Protein AF-F4CW03-F1 (afdb_monomer_lite)

pLDDT: mean 84.78, std 11.84, range [46.31, 97.56]

Secondary structure (DSSP, 8-state):
----TTSPPS-------SS---HHHHTTSTTS-------PPP-----SSHHHHHHHHHHHHHTTPPP-------

Sequence (74 aa):
MELDTNDPPEGHYEIRIIGRLSDRARAAFPGMEVREVPAETIISGDLADDGGVQDVLRLIQSLGLQVVSVRRAG

Organism: Pseudonocardia dioxanivorans (strain ATCC 55486 / DSM 44775 / JCM 13855 / CB1190) (NCBI:txid675635)

Foldseek 3Di:
DDDPPPDDDPDDDDDDDPDDDDPVRVVVDPPDDDDDDDPDDDDDDDAPDVVSVVVVVVVCVVVVHDDPDDDDDD

Radius of gyration: 19.42 Å; chains: 1; bounding box: 39×38×48 Å

Structure (mmCIF, N/CA/C/O backbone):
data_AF-F4CW03-F1
#
_entry.id   AF-F4CW03-F1
#
loop_
_atom_site.group_PDB
_atom_site.id
_atom_site.type_symbol
_atom_site.label_atom_id
_atom_site.label_alt_id
_atom_site.label_comp_id
_atom_site.label_asym_id
_atom_site.label_entity_id
_atom_site.label_seq_id
_atom_site.pdbx_PDB_ins_code
_atom_site.Cartn_x
_atom_site.Cartn_y
_atom_site.Cartn_z
_atom_site.occupancy
_atom_site.B_iso_or_equiv
_atom_site.auth_seq_id
_atom_site.auth_comp_id
_atom_site.auth_asym_id
_atom_site.auth_atom_id
_atom_site.pdbx_PDB_model_num
ATOM 1 N N . MET A 1 1 ? 26.557 24.182 -27.550 1.00 46.31 1 MET A N 1
ATOM 2 C CA . MET A 1 1 ? 25.849 22.894 -27.608 1.00 46.31 1 MET A CA 1
ATOM 3 C C . MET A 1 1 ? 24.712 23.030 -26.618 1.00 46.31 1 MET A C 1
ATOM 5 O O . MET A 1 1 ? 24.965 22.984 -25.422 1.00 46.31 1 MET A O 1
ATOM 9 N N . GLU A 1 2 ? 23.536 23.416 -27.110 1.00 52.28 2 GLU A N 1
ATOM 10 C CA . GLU A 1 2 ? 22.302 23.423 -26.318 1.00 52.28 2 GLU A CA 1
ATOM 11 C C . GLU A 1 2 ? 22.036 21.974 -25.907 1.00 52.28 2 GLU A C 1
ATOM 13 O O . GLU A 1 2 ? 22.023 21.090 -26.760 1.00 52.28 2 GLU A O 1
ATOM 18 N N . LEU A 1 3 ? 21.947 21.716 -24.605 1.00 56.19 3 LEU A N 1
ATOM 19 C CA . LEU A 1 3 ? 21.433 20.450 -24.105 1.00 56.19 3 LEU A CA 1
ATOM 20 C C . LEU A 1 3 ? 19.916 20.592 -24.158 1.00 56.19 3 LEU A C 1
ATOM 22 O O . LEU A 1 3 ? 19.356 21.346 -23.364 1.00 56.19 3 LEU A O 1
ATOM 26 N N . ASP A 1 4 ? 19.276 19.930 -25.120 1.00 59.28 4 ASP A N 1
ATOM 27 C CA . ASP A 1 4 ? 17.826 19.781 -25.133 1.00 59.28 4 ASP A CA 1
ATOM 28 C C . ASP A 1 4 ? 17.414 19.124 -23.807 1.00 59.28 4 ASP A C 1
ATOM 30 O O . ASP A 1 4 ? 17.638 17.938 -23.579 1.00 59.28 4 ASP A O 1
ATOM 34 N N . THR A 1 5 ? 16.845 19.904 -22.889 1.00 61.84 5 THR A N 1
ATOM 35 C CA . THR A 1 5 ? 16.511 19.503 -21.511 1.00 61.84 5 THR A CA 1
ATOM 36 C C . THR A 1 5 ? 15.324 18.534 -21.421 1.00 61.84 5 THR A C 1
ATOM 38 O O . THR A 1 5 ? 14.650 18.476 -20.395 1.00 61.84 5 THR A O 1
ATOM 41 N N . ASN A 1 6 ? 15.028 17.802 -22.497 1.00 61.69 6 ASN A N 1
ATOM 42 C CA . ASN A 1 6 ? 13.865 16.924 -22.606 1.00 61.69 6 ASN A CA 1
ATOM 43 C C . ASN A 1 6 ? 14.214 15.428 -22.565 1.00 61.69 6 ASN A C 1
ATOM 45 O O . ASN A 1 6 ? 13.335 14.601 -22.804 1.00 61.69 6 ASN A O 1
ATOM 49 N N . ASP A 1 7 ? 15.463 15.064 -22.257 1.00 63.25 7 ASP A N 1
ATOM 50 C CA . ASP A 1 7 ? 15.756 13.683 -21.879 1.00 63.25 7 ASP A CA 1
ATOM 51 C C . ASP A 1 7 ? 15.137 13.408 -20.496 1.00 63.25 7 ASP A C 1
ATOM 53 O O . ASP A 1 7 ? 15.418 14.147 -19.541 1.00 63.25 7 ASP A O 1
ATOM 57 N N . PRO A 1 8 ? 14.261 12.392 -20.355 1.00 62.16 8 PRO A N 1
ATOM 58 C CA . PRO A 1 8 ? 13.750 12.017 -19.047 1.00 62.16 8 PRO A CA 1
ATOM 59 C C . PRO A 1 8 ? 14.939 11.625 -18.161 1.00 62.16 8 PRO A C 1
ATOM 61 O O . PRO A 1 8 ? 15.861 10.966 -18.644 1.00 62.16 8 PRO A O 1
ATOM 64 N N . PRO A 1 9 ? 14.951 12.014 -16.875 1.00 61.81 9 PRO A N 1
ATOM 65 C CA . PRO A 1 9 ? 16.087 11.727 -16.014 1.00 61.81 9 PRO A CA 1
ATOM 66 C C . PRO A 1 9 ? 16.367 10.219 -15.991 1.00 61.81 9 PRO A C 1
ATOM 68 O O . PRO A 1 9 ? 15.452 9.411 -15.794 1.00 61.81 9 PRO A O 1
ATOM 71 N N . GLU A 1 10 ? 17.630 9.831 -16.180 1.00 72.69 10 GLU A N 1
ATOM 72 C CA . GLU A 1 10 ? 18.071 8.465 -15.899 1.00 72.69 10 GLU A CA 1
ATOM 73 C C . GLU A 1 10 ? 17.771 8.173 -14.421 1.00 72.69 10 GLU A C 1
ATOM 75 O O . GLU A 1 10 ? 18.287 8.836 -13.520 1.00 72.69 10 GLU A O 1
ATOM 80 N N . GLY A 1 11 ? 16.866 7.230 -14.156 1.00 75.69 11 GLY A N 1
ATOM 81 C CA . GLY A 1 11 ? 16.345 7.001 -12.814 1.00 75.69 11 GLY A CA 1
ATOM 82 C C . GLY A 1 11 ? 15.643 5.658 -12.663 1.00 75.69 11 GLY A C 1
ATOM 83 O O . GLY A 1 11 ? 15.264 5.011 -13.638 1.00 75.69 11 GLY A O 1
ATOM 84 N N . HIS A 1 12 ? 15.475 5.230 -11.413 1.00 80.00 12 HIS A N 1
ATOM 85 C CA . HIS A 1 12 ? 14.671 4.061 -11.074 1.00 80.00 12 HIS A CA 1
ATOM 86 C C . HIS A 1 12 ? 13.208 4.476 -10.930 1.00 80.00 12 HIS A C 1
ATOM 88 O O . HIS A 1 12 ? 12.876 5.320 -10.100 1.00 80.00 12 HIS A O 1
ATOM 94 N N . TYR A 1 13 ? 12.338 3.859 -11.725 1.00 81.88 13 TYR A N 1
ATOM 95 C CA . TYR A 1 13 ? 10.910 4.157 -11.745 1.00 81.88 13 TYR A CA 1
ATOM 96 C C . TYR A 1 13 ? 10.116 2.988 -11.155 1.00 81.88 13 TYR A C 1
ATOM 98 O O . TYR A 1 13 ? 10.293 1.844 -11.570 1.00 81.88 13 TYR A O 1
ATOM 106 N N . GLU A 1 14 ? 9.213 3.275 -10.214 1.00 86.94 14 GLU A N 1
ATOM 107 C CA . GLU A 1 14 ? 8.211 2.316 -9.735 1.00 86.94 14 GLU A CA 1
ATOM 108 C C . GLU A 1 14 ? 6.857 2.642 -10.380 1.00 86.94 14 GLU A C 1
ATOM 110 O O . GLU A 1 14 ? 6.325 3.739 -10.212 1.00 86.94 14 GLU A O 1
ATOM 115 N N . ILE A 1 15 ? 6.290 1.689 -11.126 1.00 86.75 15 ILE A N 1
ATOM 116 C CA . ILE A 1 15 ? 5.005 1.846 -11.818 1.00 86.75 15 ILE A CA 1
ATOM 117 C C . ILE A 1 15 ? 3.982 0.937 -11.139 1.00 86.75 15 ILE A C 1
ATOM 119 O O . ILE A 1 15 ? 4.128 -0.285 -11.137 1.00 86.75 15 ILE A O 1
ATOM 123 N N . ARG A 1 16 ? 2.928 1.529 -10.566 1.00 85.25 16 ARG A N 1
ATOM 124 C CA . ARG A 1 16 ? 1.859 0.798 -9.872 1.00 85.25 16 ARG A CA 1
ATOM 125 C C . ARG A 1 16 ? 0.587 0.799 -10.709 1.00 85.25 16 ARG A C 1
ATOM 127 O O . ARG A 1 16 ? 0.119 1.851 -11.133 1.00 85.25 16 ARG A O 1
ATOM 134 N N . ILE A 1 17 ? 0.015 -0.383 -10.908 1.00 86.38 17 ILE A N 1
ATOM 135 C CA . ILE A 1 17 ? -1.242 -0.582 -11.636 1.00 86.38 17 ILE A CA 1
ATOM 136 C C . ILE A 1 17 ? -2.255 -1.315 -10.758 1.00 86.38 17 ILE A C 1
ATOM 138 O O . ILE A 1 17 ? -1.885 -2.048 -9.840 1.00 86.38 17 ILE A O 1
ATOM 142 N N . ILE A 1 18 ? -3.541 -1.113 -11.038 1.00 83.19 18 ILE A N 1
ATOM 143 C CA . ILE A 1 18 ? -4.624 -1.800 -10.332 1.00 83.19 18 ILE A CA 1
ATOM 144 C C . ILE A 1 18 ? -4.737 -3.235 -10.855 1.00 83.19 18 ILE A C 1
ATOM 146 O O . ILE A 1 18 ? -4.784 -3.464 -12.062 1.00 83.19 18 ILE A O 1
ATOM 150 N N . GLY A 1 19 ? -4.859 -4.189 -9.933 1.00 83.75 19 GLY A N 1
ATOM 151 C CA . GLY A 1 19 ? -5.082 -5.597 -10.249 1.00 83.75 19 GLY A CA 1
ATOM 152 C C . GLY A 1 19 ? -3.804 -6.432 -10.236 1.00 83.75 19 GLY A C 1
ATOM 153 O O . GLY A 1 19 ? -2.744 -5.992 -9.800 1.00 83.75 19 GLY A O 1
ATOM 154 N N . ARG A 1 20 ? -3.934 -7.684 -10.677 1.00 88.88 20 ARG A N 1
ATOM 155 C CA . ARG A 1 20 ? -2.833 -8.651 -10.738 1.00 88.88 20 ARG A CA 1
ATOM 156 C C . ARG A 1 20 ? -2.474 -8.923 -12.187 1.00 88.88 20 ARG A C 1
ATOM 158 O O . ARG A 1 20 ? -3.358 -9.019 -13.039 1.00 88.88 20 ARG A O 1
ATOM 165 N N . LEU A 1 21 ? -1.183 -9.077 -12.456 1.00 91.44 21 LEU A N 1
ATOM 166 C CA . LEU A 1 21 ? -0.703 -9.465 -13.775 1.00 91.44 21 LEU A CA 1
ATOM 167 C C . LEU A 1 21 ? -0.609 -10.985 -13.871 1.00 91.44 21 LEU A C 1
ATOM 169 O O . LEU A 1 21 ? 0.034 -11.624 -13.039 1.00 91.44 21 LEU A O 1
ATOM 173 N N . SER A 1 22 ? -1.211 -11.546 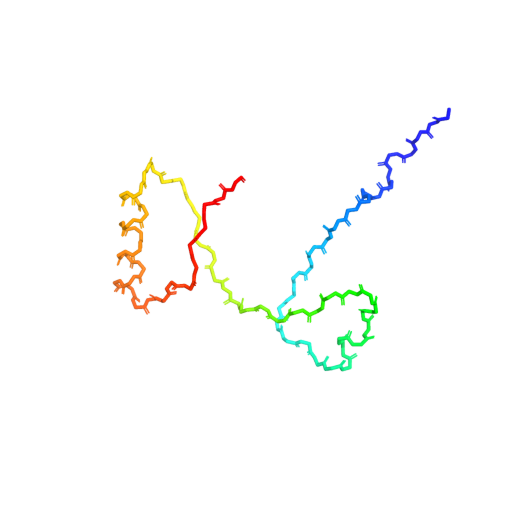-14.921 1.00 92.44 22 SER A N 1
ATOM 174 C CA . SER A 1 22 ? -0.978 -12.938 -15.311 1.00 92.44 22 SER A CA 1
ATOM 175 C C . SER A 1 22 ? 0.480 -13.149 -15.721 1.00 92.44 22 SER A C 1
ATOM 177 O O . SER A 1 22 ? 1.159 -12.203 -16.127 1.00 92.44 22 SER A O 1
ATOM 179 N N . ASP A 1 23 ? 0.949 -14.396 -15.709 1.00 93.44 23 ASP A N 1
ATOM 180 C CA . ASP A 1 23 ? 2.323 -14.731 -16.114 1.00 93.44 23 ASP A CA 1
ATOM 181 C C . ASP A 1 23 ? 2.655 -14.236 -17.527 1.00 93.44 23 ASP A C 1
ATOM 183 O O . ASP A 1 23 ? 3.731 -13.689 -17.771 1.00 93.44 23 ASP A O 1
ATOM 187 N N . ARG A 1 24 ? 1.691 -14.330 -18.454 1.00 95.62 24 ARG A N 1
ATOM 188 C CA . ARG A 1 24 ? 1.834 -13.794 -19.815 1.00 95.62 24 ARG A CA 1
ATOM 189 C C . ARG A 1 24 ? 2.052 -12.280 -19.816 1.00 95.62 24 ARG A C 1
ATOM 191 O O . ARG A 1 24 ? 2.871 -11.795 -20.587 1.00 95.62 24 ARG A O 1
ATOM 198 N N . ALA A 1 25 ? 1.307 -11.537 -18.999 1.00 93.94 25 ALA A N 1
ATOM 199 C CA . ALA A 1 25 ? 1.449 -10.087 -18.925 1.00 93.94 25 ALA A CA 1
ATOM 200 C C . ALA A 1 25 ? 2.766 -9.684 -18.242 1.00 93.94 25 ALA A C 1
ATOM 202 O O . ALA A 1 25 ? 3.417 -8.748 -18.690 1.00 93.94 25 ALA A O 1
ATOM 203 N N . ARG A 1 26 ? 3.204 -10.429 -17.218 1.00 94.25 26 ARG A N 1
ATOM 204 C CA . ARG A 1 26 ? 4.513 -10.242 -16.566 1.00 94.25 26 ARG A CA 1
ATOM 205 C C . ARG A 1 26 ? 5.670 -10.414 -17.554 1.00 94.25 26 ARG A C 1
ATOM 207 O O . ARG A 1 26 ? 6.595 -9.609 -17.551 1.00 94.25 26 ARG A O 1
ATOM 214 N N . ALA A 1 27 ? 5.588 -11.407 -18.442 1.00 94.31 27 ALA A N 1
ATOM 215 C CA . ALA A 1 27 ? 6.611 -11.676 -19.455 1.00 94.31 27 ALA A CA 1
ATOM 216 C C . ALA A 1 27 ? 6.809 -10.535 -20.477 1.00 94.31 27 ALA A C 1
ATOM 218 O O . ALA A 1 27 ? 7.807 -10.532 -21.193 1.00 94.31 27 ALA A O 1
ATOM 219 N N . ALA A 1 28 ? 5.892 -9.563 -20.545 1.00 95.19 28 ALA A N 1
ATOM 220 C CA . ALA A 1 28 ? 6.022 -8.397 -21.417 1.00 95.19 28 ALA A CA 1
ATOM 221 C C . ALA A 1 28 ? 7.022 -7.340 -20.904 1.00 95.19 28 ALA A C 1
ATOM 223 O O . ALA A 1 28 ? 7.341 -6.417 -21.649 1.00 95.19 28 ALA A O 1
ATOM 224 N N . PHE A 1 29 ? 7.529 -7.468 -19.670 1.00 93.00 29 PHE A N 1
ATOM 225 C CA . PHE A 1 29 ? 8.428 -6.496 -19.029 1.00 93.00 29 PHE A CA 1
ATOM 226 C C . PHE A 1 29 ? 9.809 -7.107 -18.714 1.00 93.00 29 PHE A C 1
ATOM 228 O O . PHE A 1 29 ? 10.162 -7.286 -17.545 1.00 93.00 29 PHE A O 1
ATOM 235 N N . PRO A 1 30 ? 10.610 -7.483 -19.729 1.00 90.62 30 PRO A N 1
ATOM 236 C CA . PRO A 1 30 ? 11.921 -8.084 -19.503 1.00 90.62 30 PRO A CA 1
ATOM 237 C C . PRO A 1 30 ? 12.873 -7.102 -18.805 1.00 90.62 30 PRO A C 1
ATOM 239 O O . PRO A 1 30 ? 12.934 -5.926 -19.151 1.00 90.62 30 PRO A O 1
ATOM 242 N N . GLY A 1 31 ? 13.633 -7.597 -17.824 1.00 88.69 31 GLY A N 1
ATOM 243 C CA . GLY A 1 31 ? 14.585 -6.788 -17.053 1.00 88.69 31 GLY A CA 1
ATOM 244 C C . GLY A 1 31 ? 13.959 -5.932 -15.946 1.00 88.69 31 GLY A C 1
ATOM 245 O O . GLY A 1 31 ? 14.695 -5.272 -15.218 1.00 88.69 31 GLY A O 1
ATOM 246 N N . MET A 1 32 ? 12.633 -5.963 -15.784 1.00 91.38 32 MET A N 1
ATOM 247 C CA . MET A 1 32 ? 11.931 -5.297 -14.687 1.00 91.38 32 MET A CA 1
ATOM 248 C C . MET A 1 32 ? 11.498 -6.297 -13.614 1.00 91.38 32 MET A C 1
ATOM 250 O O . MET A 1 32 ? 11.057 -7.409 -13.911 1.00 91.38 32 MET A O 1
ATOM 254 N N . GLU A 1 33 ? 11.579 -5.886 -12.351 1.00 91.31 33 GLU A N 1
ATOM 255 C CA . GLU A 1 33 ? 10.994 -6.642 -11.248 1.00 91.31 33 GLU A CA 1
ATOM 256 C C . GLU A 1 33 ? 9.482 -6.384 -11.192 1.00 91.31 33 GLU A C 1
ATOM 258 O O . GLU A 1 33 ? 9.036 -5.263 -10.949 1.00 91.31 33 GLU A O 1
ATOM 263 N N . VAL A 1 34 ? 8.677 -7.432 -11.394 1.00 91.75 34 VAL A N 1
ATOM 264 C CA . VAL A 1 34 ? 7.214 -7.352 -11.285 1.00 91.75 34 VAL A CA 1
ATOM 265 C C . VAL A 1 34 ? 6.750 -8.047 -10.009 1.00 91.75 34 VAL A C 1
ATOM 267 O O . VAL A 1 34 ? 6.670 -9.278 -9.938 1.00 91.75 34 VAL A O 1
ATOM 270 N N . ARG A 1 35 ? 6.387 -7.243 -9.009 1.00 89.69 35 ARG A N 1
ATOM 271 C CA . ARG A 1 35 ? 5.835 -7.700 -7.727 1.00 89.69 35 ARG A CA 1
ATOM 272 C C . ARG A 1 35 ? 4.367 -7.304 -7.581 1.00 89.69 35 ARG A C 1
ATOM 274 O O . ARG A 1 35 ? 3.975 -6.196 -7.933 1.00 89.69 35 ARG A O 1
ATOM 281 N N . GLU A 1 36 ? 3.557 -8.210 -7.039 1.00 86.94 36 GLU A N 1
ATOM 282 C CA . GLU A 1 36 ? 2.206 -7.869 -6.586 1.00 86.94 36 GLU A CA 1
ATOM 283 C C . GLU A 1 36 ? 2.307 -7.247 -5.196 1.00 86.94 36 GLU A C 1
ATOM 285 O O . GLU A 1 36 ? 2.851 -7.857 -4.277 1.00 86.94 36 GLU A O 1
ATOM 290 N N . VAL A 1 37 ? 1.776 -6.037 -5.046 1.00 83.50 37 VAL A N 1
ATOM 291 C CA . VAL A 1 37 ? 1.630 -5.376 -3.748 1.00 83.50 37 VAL A CA 1
ATOM 292 C C . VAL A 1 37 ? 0.144 -5.305 -3.396 1.00 83.50 37 VAL A C 1
ATOM 294 O O . VAL A 1 37 ? -0.673 -5.089 -4.298 1.00 83.50 37 VAL A O 1
ATOM 297 N N . PRO A 1 38 ? -0.245 -5.501 -2.123 1.00 79.06 38 PRO A N 1
ATOM 298 C CA . PRO A 1 38 ? -1.631 -5.325 -1.713 1.00 79.06 38 PRO A CA 1
ATOM 299 C C . PRO A 1 38 ? -2.148 -3.928 -2.081 1.00 79.06 38 PRO A C 1
ATOM 301 O O . PRO A 1 38 ? -1.410 -2.939 -2.051 1.00 79.06 38 PRO A O 1
ATOM 304 N N . ALA A 1 39 ? -3.432 -3.847 -2.434 1.00 76.62 39 ALA A N 1
ATOM 305 C CA . ALA A 1 39 ? -4.120 -2.569 -2.550 1.00 76.62 39 ALA A CA 1
ATOM 306 C C . ALA A 1 39 ? -4.323 -2.014 -1.132 1.00 76.62 39 ALA A C 1
ATOM 308 O O . ALA A 1 39 ? -5.272 -2.383 -0.444 1.00 76.62 39 ALA A O 1
ATOM 309 N N . GLU A 1 40 ? -3.381 -1.194 -0.677 1.00 84.12 40 GLU A N 1
ATOM 310 C CA . GLU A 1 40 ? -3.429 -0.534 0.626 1.00 84.12 40 GLU A CA 1
ATOM 311 C C . GLU A 1 40 ? -3.997 0.878 0.492 1.00 84.12 40 GLU A C 1
ATOM 313 O O . GLU A 1 40 ? -3.732 1.584 -0.485 1.00 84.12 40 GLU A O 1
ATOM 318 N N . THR A 1 41 ? -4.740 1.306 1.510 1.00 85.31 41 THR A N 1
ATOM 319 C CA . THR A 1 41 ? -5.129 2.706 1.679 1.00 85.31 41 THR A CA 1
ATOM 320 C C . THR A 1 41 ? -4.073 3.402 2.525 1.00 85.31 41 THR A C 1
ATOM 322 O O . THR A 1 41 ? -3.802 2.980 3.648 1.00 85.31 41 THR A O 1
ATOM 325 N N . ILE A 1 42 ? -3.495 4.483 2.004 1.00 89.25 42 ILE A N 1
ATOM 326 C CA . ILE A 1 42 ? -2.531 5.303 2.740 1.00 89.25 42 ILE A CA 1
ATOM 327 C C . ILE A 1 42 ? -3.287 6.427 3.452 1.00 89.25 42 ILE A C 1
ATOM 329 O O . ILE A 1 42 ? -4.014 7.189 2.818 1.00 89.25 42 ILE A O 1
ATOM 333 N N . ILE A 1 43 ? -3.090 6.533 4.766 1.00 90.19 43 ILE A N 1
ATOM 334 C CA . ILE A 1 43 ? -3.544 7.665 5.580 1.00 90.19 43 ILE A CA 1
ATOM 335 C C . ILE A 1 43 ? -2.302 8.483 5.937 1.00 90.19 43 ILE A C 1
ATOM 337 O O . ILE A 1 43 ? -1.372 7.958 6.548 1.00 90.19 43 ILE A O 1
ATOM 341 N N . SER A 1 44 ? -2.275 9.754 5.537 1.00 90.94 44 SER A N 1
ATOM 342 C CA . SER A 1 44 ? -1.143 10.662 5.754 1.00 90.94 44 SER A CA 1
ATOM 343 C C . SER A 1 44 ? -1.602 11.941 6.442 1.00 90.94 44 SER A C 1
ATOM 345 O O . SER A 1 44 ? -2.688 12.444 6.162 1.00 90.94 44 SER A O 1
ATOM 347 N N . GLY A 1 45 ? -0.762 12.469 7.325 1.00 88.88 45 GLY A N 1
ATOM 348 C CA . GLY A 1 45 ? -0.990 13.723 8.031 1.00 88.88 45 GLY A CA 1
ATOM 349 C C . GLY A 1 45 ? 0.197 14.062 8.924 1.00 88.88 45 GLY A C 1
ATOM 350 O O . GLY A 1 45 ? 1.003 13.184 9.246 1.00 88.88 45 GLY A O 1
ATOM 351 N N . ASP A 1 46 ? 0.295 15.328 9.316 1.00 91.75 46 ASP A N 1
ATOM 352 C CA . ASP A 1 46 ? 1.318 15.785 10.251 1.00 91.75 46 ASP A CA 1
ATOM 353 C C . ASP A 1 46 ? 0.950 15.357 11.672 1.00 91.75 46 ASP A C 1
ATOM 355 O O . ASP A 1 46 ? -0.142 15.645 12.167 1.00 91.75 46 ASP A O 1
ATOM 359 N N . LEU A 1 47 ? 1.871 14.663 12.336 1.00 89.62 47 LEU A N 1
ATOM 360 C CA . LEU A 1 47 ? 1.721 14.204 13.713 1.00 89.62 47 LEU A CA 1
ATOM 361 C C . LEU A 1 47 ? 2.864 14.793 14.534 1.00 89.62 47 LEU A C 1
ATOM 363 O O . LEU A 1 47 ? 4.029 14.654 14.165 1.00 89.62 47 LEU A O 1
ATOM 367 N N . ALA A 1 48 ? 2.519 15.482 15.622 1.00 81.19 48 ALA A N 1
ATOM 368 C CA . ALA 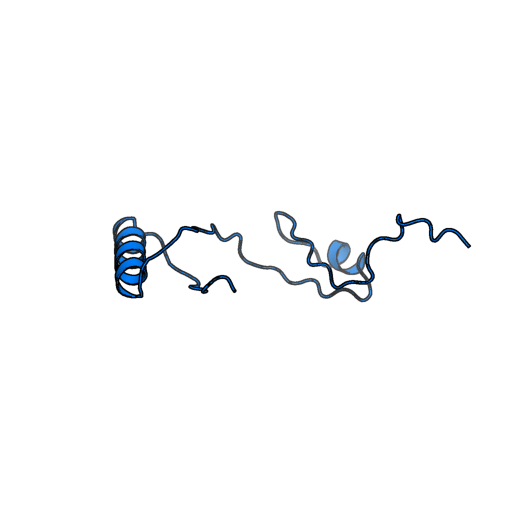A 1 48 ? 3.479 16.252 16.412 1.00 81.19 48 ALA A CA 1
ATOM 369 C C . ALA A 1 48 ? 4.532 15.371 17.104 1.00 81.19 48 ALA A C 1
ATOM 371 O O . ALA A 1 48 ? 5.676 15.787 17.274 1.00 81.19 48 ALA A O 1
ATOM 372 N N . ASP A 1 49 ? 4.145 14.159 17.499 1.00 83.00 49 ASP A N 1
ATOM 373 C CA . ASP A 1 49 ? 4.981 13.210 18.221 1.00 83.00 49 ASP A CA 1
ATOM 374 C C . ASP A 1 49 ? 4.470 11.766 18.052 1.00 83.00 49 ASP A C 1
ATOM 376 O O . ASP A 1 49 ? 3.501 11.482 17.338 1.00 83.00 49 ASP A O 1
ATOM 380 N N . ASP A 1 50 ? 5.135 10.835 18.734 1.00 78.06 50 ASP A N 1
ATOM 381 C CA . ASP A 1 50 ? 4.744 9.427 18.755 1.00 78.06 50 ASP A CA 1
ATOM 382 C C . ASP A 1 50 ? 3.382 9.205 19.450 1.00 78.06 50 ASP A C 1
ATOM 384 O O . ASP A 1 50 ? 2.704 8.217 19.163 1.00 78.06 50 ASP A O 1
ATOM 388 N N . GLY A 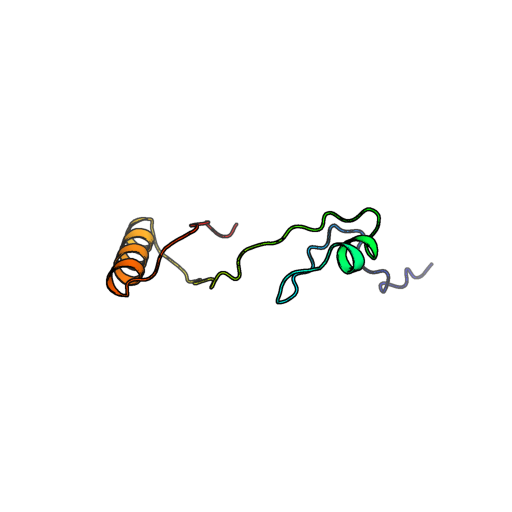1 51 ? 2.941 10.124 20.320 1.00 88.38 51 GLY A N 1
ATOM 389 C CA . GLY A 1 51 ? 1.608 10.114 20.928 1.00 88.38 51 GLY A CA 1
ATOM 390 C C . GLY A 1 51 ? 0.507 10.310 19.885 1.00 88.38 51 GLY A C 1
ATOM 391 O O . GLY A 1 51 ? -0.445 9.528 19.847 1.00 88.38 51 GLY A O 1
ATOM 392 N N . GLY A 1 52 ? 0.705 11.249 18.957 1.00 90.19 52 GLY A N 1
ATOM 393 C CA . GLY A 1 52 ? -0.181 11.448 17.809 1.00 90.19 52 GLY A CA 1
ATOM 394 C C . GLY A 1 52 ? -0.311 10.198 16.929 1.00 90.19 52 GLY A C 1
ATOM 395 O O . GLY A 1 52 ? -1.409 9.863 16.485 1.00 90.19 5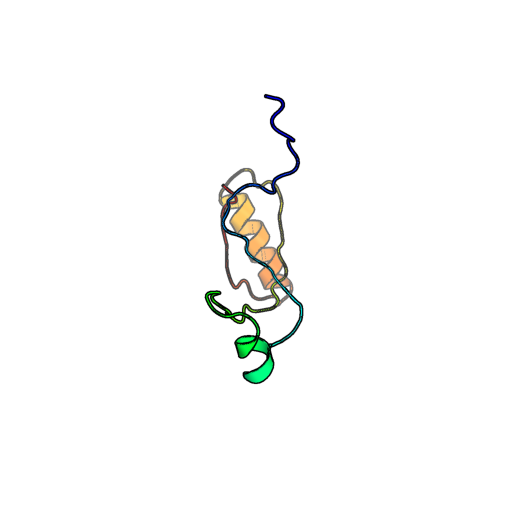2 GLY A O 1
ATOM 396 N N . VAL A 1 53 ? 0.778 9.445 16.731 1.00 92.44 53 VAL A N 1
ATOM 397 C CA . VAL A 1 53 ? 0.733 8.157 16.009 1.00 92.44 53 VAL A CA 1
ATOM 398 C C . VAL A 1 53 ? -0.134 7.141 16.756 1.00 92.44 53 VAL A C 1
ATOM 400 O O . VAL A 1 53 ? -0.979 6.490 16.142 1.00 92.44 53 VAL A O 1
ATOM 403 N N . GLN A 1 54 ? 0.029 7.012 18.075 1.00 93.31 54 GLN A N 1
ATOM 404 C CA . GLN A 1 54 ? -0.760 6.068 18.876 1.00 93.31 54 GLN A CA 1
ATOM 405 C C . GLN A 1 54 ? -2.261 6.392 18.870 1.00 93.31 54 GLN A C 1
ATOM 407 O O . GLN A 1 54 ? -3.084 5.474 18.828 1.00 93.31 54 GLN A O 1
ATOM 412 N N . ASP A 1 55 ? -2.630 7.674 18.873 1.00 94.38 55 ASP A N 1
ATOM 413 C CA . ASP A 1 55 ? -4.028 8.102 18.782 1.00 94.38 55 ASP A CA 1
ATOM 414 C C . ASP A 1 55 ? -4.667 7.708 17.447 1.00 94.38 55 ASP A C 1
ATOM 416 O O . ASP A 1 55 ? -5.764 7.140 17.425 1.00 94.38 55 ASP A O 1
ATOM 420 N N . VAL A 1 56 ? -3.954 7.916 16.337 1.00 95.00 56 VAL A N 1
ATOM 421 C CA . VAL A 1 56 ? -4.411 7.491 15.007 1.00 95.00 56 VAL A CA 1
ATOM 422 C C . VAL A 1 56 ? -4.551 5.969 14.935 1.00 95.00 56 VAL A C 1
ATOM 424 O O . VAL A 1 56 ? -5.561 5.469 14.442 1.00 95.00 56 VAL A O 1
ATOM 427 N N . LEU A 1 57 ? -3.592 5.209 15.472 1.00 94.62 57 LEU A N 1
ATOM 428 C CA . LEU A 1 57 ? -3.672 3.744 15.491 1.00 94.62 57 LEU A CA 1
ATOM 429 C C . LEU A 1 57 ? -4.878 3.236 16.293 1.00 94.62 57 LEU A C 1
ATOM 431 O O . LEU A 1 57 ? -5.547 2.301 15.848 1.00 94.62 57 LEU A O 1
ATOM 435 N N . ARG A 1 58 ? -5.193 3.858 17.438 1.00 95.19 58 ARG A N 1
ATOM 436 C CA . ARG A 1 58 ? -6.406 3.540 18.210 1.00 95.19 58 ARG A CA 1
ATOM 437 C C . ARG A 1 58 ? -7.679 3.821 17.422 1.00 95.19 58 ARG A C 1
ATOM 439 O O . ARG A 1 58 ? -8.596 3.005 17.469 1.00 95.19 58 ARG A O 1
ATOM 446 N N . LEU A 1 59 ? -7.738 4.940 16.700 1.00 96.50 59 LEU A N 1
ATOM 447 C CA . LEU A 1 59 ? -8.886 5.272 15.857 1.00 96.50 59 LEU A CA 1
ATOM 448 C C . LEU A 1 59 ? -9.069 4.254 14.724 1.00 96.50 59 LEU A C 1
ATOM 450 O O . LEU A 1 59 ? -10.176 3.786 14.488 1.00 96.50 59 LEU A O 1
ATOM 454 N N . ILE A 1 60 ? -7.991 3.859 14.047 1.00 95.69 60 ILE A N 1
ATOM 455 C CA . ILE A 1 60 ? -8.064 2.845 12.985 1.00 95.69 60 ILE A CA 1
ATOM 456 C C . ILE A 1 60 ? -8.602 1.519 13.550 1.00 95.69 60 ILE A C 1
ATOM 458 O O . ILE A 1 60 ? -9.505 0.917 12.968 1.00 95.69 60 ILE A O 1
ATOM 462 N N . GLN A 1 61 ? -8.111 1.097 14.719 1.00 94.38 61 GLN A N 1
ATOM 463 C CA . GLN A 1 61 ? -8.572 -0.129 15.376 1.00 94.38 61 GLN A CA 1
ATOM 464 C C . GLN A 1 61 ? -10.034 -0.047 15.831 1.00 94.38 61 GLN A C 1
ATOM 466 O O . GLN A 1 61 ? -10.767 -1.023 15.682 1.00 94.38 61 GLN A O 1
ATOM 471 N N . SER A 1 62 ? -10.487 1.098 16.353 1.00 97.56 62 SER A N 1
ATOM 472 C CA . SER A 1 62 ? -11.883 1.267 16.781 1.00 97.56 62 SER A CA 1
ATOM 473 C C . SER A 1 62 ? -12.873 1.213 15.613 1.00 97.56 62 SER A C 1
ATOM 475 O O . SER A 1 62 ? -14.023 0.822 15.804 1.00 97.56 62 SER A O 1
ATOM 477 N N . LEU A 1 63 ? -12.415 1.529 14.398 1.00 97.06 63 LEU A N 1
ATOM 478 C CA . LEU A 1 63 ? -13.173 1.376 13.154 1.00 97.06 63 LEU A CA 1
ATOM 479 C C . LEU A 1 63 ? -13.158 -0.062 12.600 1.00 97.06 63 LEU A C 1
ATOM 481 O O . LEU A 1 63 ? -13.765 -0.319 11.562 1.00 97.06 63 LEU A O 1
ATOM 485 N N . GLY A 1 64 ? -12.466 -1.003 13.253 1.00 95.50 64 GLY A N 1
ATOM 486 C CA . GLY A 1 64 ? -12.316 -2.381 12.775 1.00 95.50 64 GLY A CA 1
ATOM 487 C C . GLY A 1 64 ? -11.376 -2.522 11.574 1.00 95.50 64 GLY A C 1
ATOM 488 O O . GLY A 1 64 ? -11.377 -3.557 10.909 1.00 95.50 64 GLY A O 1
ATOM 489 N N . LEU A 1 65 ? -10.579 -1.492 11.281 1.00 94.62 65 LEU A N 1
ATOM 490 C CA . LEU A 1 65 ? -9.591 -1.514 10.211 1.00 94.62 65 LEU A CA 1
ATOM 491 C C . LEU A 1 65 ? -8.271 -2.103 10.719 1.00 94.62 65 LEU A C 1
ATOM 493 O O . LEU A 1 65 ? -7.885 -1.932 11.876 1.00 94.62 65 LEU A O 1
ATOM 497 N N . GLN A 1 66 ? -7.552 -2.785 9.830 1.00 90.50 66 GLN A N 1
ATOM 498 C CA . GLN A 1 66 ? -6.254 -3.375 10.144 1.00 90.50 66 GLN A CA 1
ATOM 499 C C . GLN A 1 66 ? -5.120 -2.488 9.632 1.00 90.50 66 GLN A C 1
ATOM 501 O O . GLN A 1 66 ? -5.090 -2.108 8.463 1.00 90.50 66 GLN A O 1
ATOM 506 N N . VAL A 1 67 ? -4.160 -2.198 10.509 1.00 91.25 67 VAL A N 1
ATOM 507 C CA . VAL A 1 67 ? -2.918 -1.514 10.140 1.00 91.25 67 VAL A CA 1
ATOM 508 C C . VAL A 1 67 ? -1.915 -2.558 9.672 1.00 91.25 67 VAL A C 1
ATOM 510 O O . VAL A 1 67 ? -1.536 -3.443 10.436 1.00 91.25 67 VAL A O 1
ATOM 513 N N . VAL A 1 68 ? -1.488 -2.446 8.419 1.00 89.00 68 VAL A N 1
ATOM 514 C CA . VAL A 1 68 ? -0.527 -3.373 7.801 1.00 89.00 68 VAL A CA 1
ATOM 515 C C . VAL A 1 68 ? 0.909 -2.852 7.854 1.00 89.00 68 VAL A C 1
ATOM 517 O O . VAL A 1 68 ? 1.847 -3.638 7.962 1.00 89.00 68 VAL A O 1
ATOM 520 N N . SER A 1 69 ? 1.098 -1.530 7.832 1.00 88.56 69 SER A N 1
ATOM 521 C CA . SER A 1 69 ? 2.405 -0.896 7.992 1.00 88.56 69 SER A CA 1
ATOM 522 C C . SER A 1 69 ? 2.271 0.521 8.557 1.00 88.56 69 SER A C 1
ATOM 524 O O . SER A 1 69 ? 1.252 1.186 8.377 1.00 88.56 69 SER A O 1
ATOM 526 N N . VAL A 1 70 ? 3.314 0.984 9.251 1.00 89.38 70 VAL A N 1
ATOM 527 C CA . VAL A 1 70 ? 3.485 2.384 9.661 1.00 89.38 70 VAL A CA 1
ATOM 528 C C . VAL A 1 70 ? 4.885 2.804 9.240 1.00 89.38 70 VAL A C 1
ATOM 530 O O . VAL A 1 70 ? 5.863 2.131 9.566 1.00 89.38 70 VAL A O 1
ATOM 533 N N . ARG A 1 71 ? 4.991 3.904 8.494 1.00 88.56 71 ARG A N 1
ATOM 534 C CA . ARG A 1 71 ? 6.266 4.468 8.040 1.00 88.56 71 ARG A CA 1
ATOM 535 C C . ARG A 1 71 ? 6.266 5.969 8.284 1.00 88.56 71 ARG A C 1
ATOM 537 O O . ARG A 1 71 ? 5.281 6.635 7.981 1.00 88.56 71 ARG A O 1
ATOM 544 N N . ARG A 1 72 ? 7.380 6.505 8.787 1.00 84.06 72 ARG A N 1
ATOM 545 C CA . ARG A 1 72 ? 7.624 7.950 8.772 1.00 84.06 72 ARG A CA 1
ATOM 546 C C . ARG A 1 72 ? 8.049 8.325 7.350 1.00 84.06 72 ARG A C 1
ATOM 548 O O . ARG A 1 72 ? 8.977 7.707 6.826 1.00 84.06 72 ARG A O 1
ATOM 555 N N . ALA A 1 73 ? 7.329 9.251 6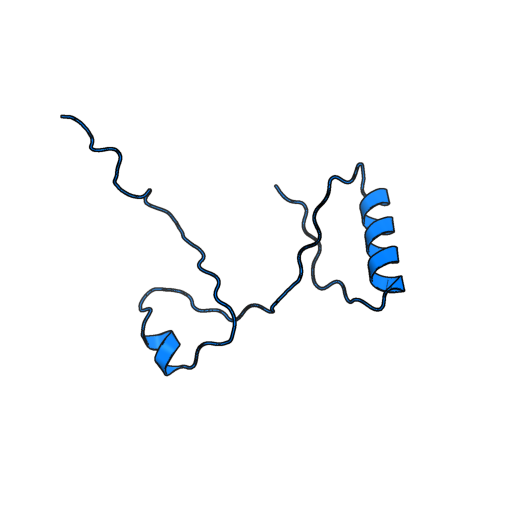.715 1.00 74.44 73 ALA A N 1
ATOM 556 C CA . ALA A 1 73 ? 7.757 9.816 5.438 1.00 74.44 73 ALA A CA 1
ATOM 557 C C . ALA A 1 73 ? 9.069 10.578 5.682 1.00 74.44 73 ALA A C 1
ATOM 559 O O . ALA A 1 73 ? 9.150 11.353 6.637 1.00 74.44 73 ALA A O 1
ATOM 560 N N . GLY A 1 74 ? 10.102 10.237 4.913 1.00 61.75 74 GLY A N 1
ATOM 561 C CA . GLY A 1 74 ? 11.415 10.886 4.955 1.00 6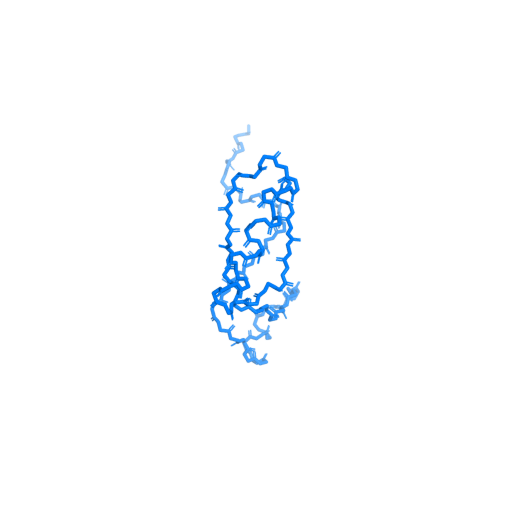1.75 74 GLY A CA 1
ATOM 562 C C . GLY A 1 74 ? 11.518 12.004 3.937 1.00 61.75 74 GLY A C 1
ATOM 563 O O . GLY A 1 74 ? 10.702 11.995 2.987 1.00 61.75 74 GLY A O 1
#